Protein AF-A0A7S1XU78-F1 (afdb_monomer_lite)

Foldseek 3Di:
DDPPFDKDDWAFDADPDPPGTLGTDIDGPDDDPALVSLLCVLVVVLVVLLVQLVVLLVVQLVVCLVQLVDLVSQVQWDKDFQVVLVPDPLSVVSVPPPRNPPRQQDPPPSDPDPPVPSRTIGTTHPSNVSSSSSVVSSVVLCDCDVPRSVVSNVCSVVVVDD

InterPro domains:
  IPR044838 Probable metalloprotease EGY1-like [PTHR31412] (13-159)

Secondary structure (DSSP, 8-state):
------EEEEEEEEPSTT--EEEEEEEESS--SSHHHHHHHHHHHHHHHHHHHHHHHHHHHHHHHHHTT-TTGGGSSEEEEHHHHHHSHHHHHHHTSTTSTTTS---TTSS-S-TTTGGGEEEE-HHHHHHHHHHHHHHHHTS--TTSHHHHHHHHHHT---

Radius of gyration: 19.78 Å; chains: 1; bounding box: 44×31×54 Å

Structure (mmCIF, N/CA/C/O backbone):
data_AF-A0A7S1XU78-F1
#
_entry.id   AF-A0A7S1XU78-F1
#
loop_
_atom_site.group_PDB
_atom_site.id
_atom_site.type_symbol
_atom_site.label_atom_id
_atom_site.label_alt_id
_atom_site.label_comp_id
_atom_site.label_asym_id
_atom_site.label_entity_id
_atom_site.label_seq_id
_atom_site.pdbx_PDB_ins_code
_atom_site.Cartn_x
_atom_site.Cartn_y
_atom_site.Cartn_z
_atom_site.occupancy
_atom_site.B_iso_or_equiv
_atom_site.auth_seq_id
_atom_site.auth_comp_id
_atom_site.auth_asym_id
_atom_site.auth_atom_id
_atom_site.pdbx_PDB_model_num
ATOM 1 N N . PRO A 1 1 ? -20.002 -15.382 18.567 1.00 43.75 1 PRO A N 1
ATOM 2 C CA . PRO A 1 1 ? -19.824 -13.908 18.564 1.00 43.75 1 PRO A CA 1
ATOM 3 C C . PRO A 1 1 ? -20.239 -13.315 17.206 1.00 43.75 1 PRO A C 1
ATOM 5 O O . PRO A 1 1 ? -19.563 -13.531 16.205 1.00 43.75 1 PRO A O 1
ATOM 8 N N . LYS A 1 2 ? -21.411 -12.671 17.142 1.00 42.38 2 LYS A N 1
ATOM 9 C CA . LYS A 1 2 ? -21.972 -12.142 15.890 1.00 42.38 2 LYS A CA 1
ATOM 10 C C . LYS A 1 2 ? -21.121 -10.961 15.402 1.00 42.38 2 LYS A C 1
ATOM 12 O O . LYS A 1 2 ? -21.176 -9.886 15.989 1.00 42.38 2 LYS A O 1
ATOM 17 N N . ARG A 1 3 ? -20.340 -11.179 14.338 1.00 51.59 3 ARG A N 1
ATOM 18 C CA . ARG A 1 3 ? -19.690 -10.130 13.539 1.00 51.59 3 ARG A CA 1
ATOM 19 C C . ARG A 1 3 ? -20.790 -9.322 12.843 1.00 51.59 3 ARG A C 1
ATOM 21 O O . ARG A 1 3 ? -21.231 -9.709 11.772 1.00 51.59 3 ARG A O 1
ATOM 28 N N . ASN A 1 4 ? -21.288 -8.265 13.474 1.00 58.16 4 ASN A N 1
ATOM 29 C CA . ASN A 1 4 ? -22.286 -7.369 12.880 1.00 58.16 4 ASN A CA 1
ATOM 30 C C . ASN A 1 4 ? -21.705 -5.957 12.771 1.00 58.16 4 ASN A C 1
ATOM 32 O O . ASN A 1 4 ? -22.254 -5.012 13.323 1.00 58.16 4 ASN A O 1
ATOM 36 N N . ILE A 1 5 ? -20.571 -5.827 12.079 1.00 62.50 5 ILE A N 1
ATOM 37 C CA . ILE A 1 5 ? -20.132 -4.523 11.582 1.00 62.50 5 ILE A CA 1
ATOM 38 C C . ILE A 1 5 ? -20.893 -4.318 10.276 1.00 62.50 5 ILE A C 1
ATOM 40 O O . ILE A 1 5 ? -20.617 -4.985 9.281 1.00 62.50 5 ILE A O 1
ATOM 44 N N . LYS A 1 6 ? -21.916 -3.468 10.306 1.00 72.44 6 LYS A N 1
ATOM 45 C CA . LYS A 1 6 ? -22.594 -3.007 9.094 1.00 72.44 6 LYS A CA 1
ATOM 46 C C . LYS A 1 6 ? -21.817 -1.839 8.521 1.00 72.44 6 LYS A C 1
ATOM 48 O O . LYS A 1 6 ? -21.479 -0.898 9.239 1.00 72.44 6 LYS A O 1
ATOM 53 N N . THR A 1 7 ? -21.560 -1.924 7.232 1.00 69.81 7 THR A N 1
ATOM 54 C CA . THR A 1 7 ? -20.873 -0.903 6.459 1.00 69.81 7 THR A CA 1
ATOM 55 C C . THR A 1 7 ? -21.799 -0.409 5.362 1.00 69.81 7 THR A C 1
ATOM 57 O O . THR A 1 7 ? -22.451 -1.220 4.702 1.00 69.81 7 THR A O 1
ATOM 60 N N . SER A 1 8 ? -21.803 0.897 5.147 1.00 76.12 8 SER A N 1
ATOM 61 C CA . SER A 1 8 ? -22.505 1.530 4.03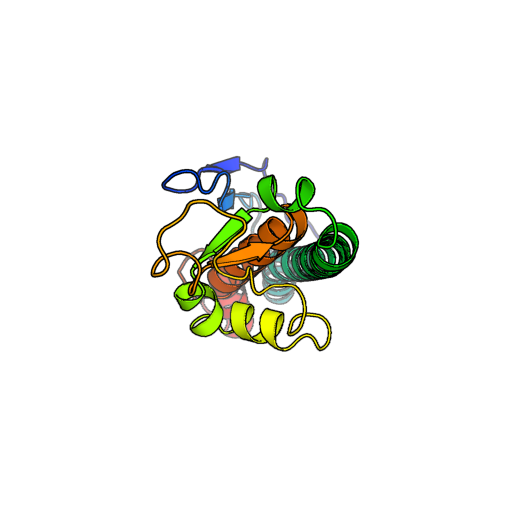2 1.00 76.12 8 SER A CA 1
ATOM 62 C C . SER A 1 8 ? -21.777 1.317 2.695 1.00 76.12 8 SER A C 1
ATOM 64 O O . SER A 1 8 ? -20.731 0.657 2.628 1.00 76.12 8 SER A O 1
ATOM 66 N N . GLU A 1 9 ? -22.345 1.878 1.627 1.00 75.50 9 GLU A N 1
ATOM 67 C CA . GLU A 1 9 ? -21.757 1.880 0.289 1.00 75.50 9 GLU A CA 1
ATOM 68 C C . GLU A 1 9 ? -20.392 2.587 0.249 1.00 75.50 9 GLU A C 1
ATOM 70 O O . GLU A 1 9 ? -20.112 3.524 1.002 1.00 75.50 9 GLU A O 1
ATOM 75 N N . LEU A 1 10 ? -19.533 2.112 -0.652 1.00 73.44 10 LEU A N 1
ATOM 76 C CA . LEU A 1 10 ? -18.211 2.678 -0.896 1.00 73.44 10 LEU A CA 1
ATOM 77 C C . LEU A 1 10 ? -18.347 4.004 -1.646 1.00 73.44 10 LEU A C 1
ATOM 79 O O . LEU A 1 10 ? -18.819 4.036 -2.781 1.00 73.44 10 LEU A O 1
ATOM 83 N N . ASN A 1 11 ? -17.874 5.086 -1.034 1.00 77.62 11 ASN A N 1
ATOM 84 C CA . ASN A 1 11 ? -17.788 6.392 -1.674 1.00 77.62 11 ASN A CA 1
ATOM 85 C C . ASN A 1 11 ? -16.357 6.664 -2.128 1.00 77.62 11 ASN A C 1
ATOM 87 O O . ASN A 1 11 ? -15.422 6.588 -1.335 1.00 77.62 11 ASN A O 1
ATOM 91 N N . TRP A 1 12 ? -16.174 7.008 -3.397 1.00 74.94 12 TRP A N 1
ATOM 92 C CA . TRP A 1 12 ? -14.858 7.295 -3.962 1.00 74.94 12 TRP A CA 1
ATOM 93 C C . TRP A 1 12 ? -14.325 8.644 -3.470 1.00 74.94 12 TRP A C 1
ATOM 95 O O . TRP A 1 12 ? -15.016 9.658 -3.548 1.00 74.94 12 TRP A O 1
ATOM 105 N N . LEU A 1 13 ? -13.080 8.660 -2.993 1.00 68.50 13 LEU A N 1
ATOM 106 C CA . LEU A 1 13 ? -12.340 9.879 -2.680 1.00 68.50 13 LEU A CA 1
ATOM 107 C C . LEU A 1 13 ? -11.563 10.321 -3.928 1.00 68.5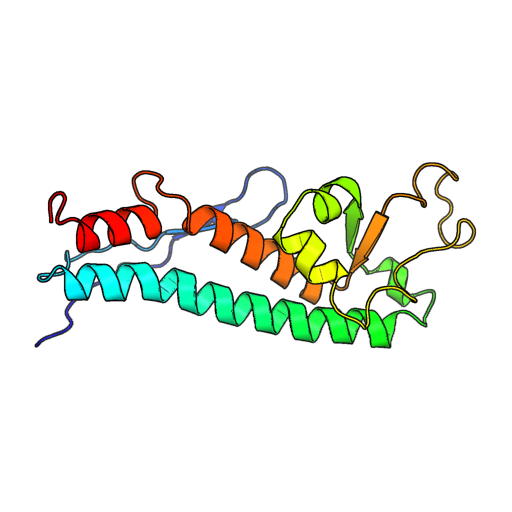0 13 LEU A C 1
ATOM 109 O O . LEU A 1 13 ? -10.585 9.657 -4.298 1.00 68.50 13 LEU A O 1
ATOM 113 N N . PRO A 1 14 ? -11.961 11.424 -4.587 1.00 65.69 14 PRO A N 1
ATOM 114 C CA . PRO A 1 14 ? -11.183 11.970 -5.686 1.00 65.69 14 PRO A CA 1
ATOM 115 C C . PRO A 1 14 ? -9.845 12.502 -5.158 1.00 65.69 14 PRO A C 1
ATOM 117 O O . PRO A 1 14 ? -9.789 13.200 -4.145 1.00 65.69 14 PRO A O 1
ATOM 120 N N . GLY A 1 15 ? -8.758 12.154 -5.840 1.00 60.12 15 GLY A N 1
ATOM 121 C CA . GLY A 1 15 ? -7.424 12.651 -5.544 1.00 60.12 15 GLY A CA 1
ATOM 122 C C . GLY A 1 15 ? -7.198 14.077 -6.053 1.00 60.12 15 GLY A C 1
ATOM 123 O O . GLY A 1 15 ? -7.780 14.467 -7.069 1.00 60.12 15 GLY A O 1
ATOM 124 N N . PRO A 1 16 ? -6.341 14.874 -5.390 1.00 55.62 16 PRO A N 1
ATOM 125 C CA . PRO A 1 16 ? -5.913 16.157 -5.925 1.00 55.62 16 PRO A CA 1
ATOM 126 C C . PRO A 1 16 ? -5.058 15.937 -7.187 1.00 55.62 16 PRO A C 1
ATOM 128 O O . PRO A 1 16 ? -4.214 15.048 -7.215 1.00 55.62 16 PRO A O 1
ATOM 131 N N . TYR A 1 17 ? -5.270 16.763 -8.219 1.00 49.59 17 TYR A N 1
ATOM 132 C CA . TYR A 1 17 ? -4.440 16.866 -9.434 1.00 49.59 17 TYR A CA 1
ATOM 133 C C . TYR A 1 17 ? -4.107 15.541 -10.157 1.00 49.59 17 TYR A C 1
ATOM 135 O O . TYR A 1 17 ? -3.017 15.002 -10.002 1.00 49.59 17 TYR A O 1
ATOM 143 N N . ASN A 1 18 ? -5.003 15.052 -11.027 1.00 50.12 18 ASN A N 1
ATOM 144 C CA . ASN A 1 18 ? -4.780 13.931 -11.970 1.00 50.12 18 ASN A CA 1
ATOM 145 C C . ASN A 1 18 ? -4.284 12.591 -11.375 1.00 50.12 18 ASN A C 1
ATOM 147 O O . ASN A 1 18 ? -4.087 11.640 -12.124 1.00 50.12 18 ASN A O 1
ATOM 151 N N . TRP A 1 19 ? -4.152 12.464 -10.051 1.00 48.44 19 TRP A N 1
ATOM 152 C CA . TRP A 1 19 ? -3.817 11.212 -9.357 1.00 48.44 19 TRP A CA 1
ATOM 153 C C . TRP A 1 19 ? -4.972 10.198 -9.316 1.00 48.44 19 TRP A C 1
ATOM 155 O O . TRP A 1 19 ? -4.821 9.105 -8.778 1.00 48.44 19 TRP A O 1
ATOM 165 N N . GLY A 1 20 ? -6.122 10.531 -9.911 1.00 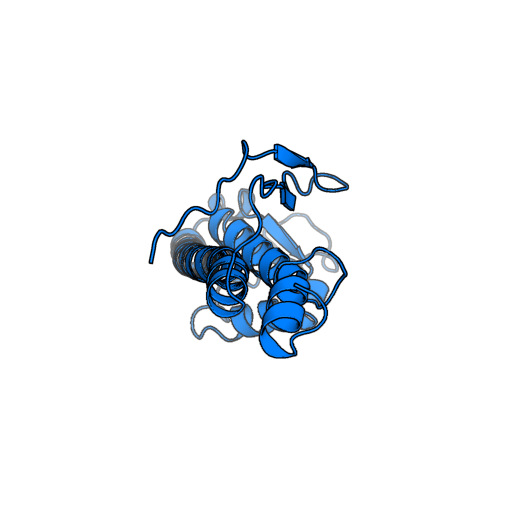62.78 20 GLY A N 1
ATOM 166 C CA . GLY A 1 20 ? -7.273 9.639 -10.004 1.00 62.78 20 GLY A CA 1
ATOM 167 C C . GLY A 1 20 ? -8.006 9.506 -8.673 1.00 62.78 20 GLY A C 1
ATOM 168 O O . GLY A 1 20 ? -8.373 10.503 -8.056 1.00 62.78 20 GLY A O 1
ATOM 169 N N . ILE A 1 21 ? -8.266 8.272 -8.255 1.00 64.00 21 ILE A N 1
ATOM 170 C CA . ILE A 1 21 ? -8.981 7.941 -7.020 1.00 64.00 21 ILE A CA 1
ATOM 171 C C . ILE A 1 21 ? -7.933 7.652 -5.940 1.00 64.00 21 ILE A C 1
ATOM 173 O O . ILE A 1 21 ? -7.198 6.674 -6.050 1.00 64.00 21 ILE A O 1
ATOM 177 N N . LEU A 1 22 ? -7.866 8.487 -4.897 1.00 63.25 22 LEU A N 1
ATOM 178 C CA . LEU A 1 22 ? -6.940 8.283 -3.770 1.00 63.25 22 LEU A CA 1
ATOM 179 C C . LEU A 1 22 ? -7.372 7.128 -2.859 1.00 63.25 22 LEU A C 1
ATOM 181 O O . LEU A 1 22 ? -6.555 6.570 -2.130 1.00 63.25 22 LEU A O 1
ATOM 185 N N . GLY A 1 23 ? -8.659 6.789 -2.877 1.00 66.06 23 GLY A N 1
ATOM 186 C CA . GLY A 1 23 ? -9.202 5.691 -2.097 1.00 66.06 23 GLY A CA 1
ATOM 187 C C . GLY A 1 23 ? -10.720 5.712 -2.047 1.00 66.06 23 GLY A C 1
ATOM 188 O O . GLY A 1 23 ? -11.388 6.381 -2.837 1.00 66.06 23 GLY A O 1
ATOM 189 N N . THR A 1 24 ? -11.267 4.980 -1.086 1.00 70.38 24 THR A N 1
ATOM 190 C CA . THR A 1 24 ? -12.703 4.902 -0.825 1.00 70.38 24 THR A CA 1
ATOM 191 C C . THR A 1 24 ? -12.981 5.136 0.648 1.00 70.38 24 THR A C 1
ATOM 193 O O . THR A 1 24 ? -12.292 4.585 1.501 1.00 70.38 24 THR A O 1
ATOM 196 N N . LEU A 1 25 ? -14.019 5.908 0.948 1.00 69.56 25 LEU A N 1
ATOM 197 C CA . LEU A 1 25 ? -14.597 6.001 2.279 1.00 69.56 25 LEU A CA 1
ATOM 198 C C . LEU A 1 25 ? -15.703 4.970 2.404 1.00 69.56 25 LEU A C 1
ATOM 200 O O . LEU A 1 25 ? -16.645 4.956 1.611 1.00 69.56 25 LEU A O 1
ATOM 204 N N . GLN A 1 26 ? -15.610 4.150 3.441 1.00 73.31 26 GLN A N 1
ATOM 205 C CA . GLN A 1 26 ? -16.679 3.253 3.830 1.00 73.31 26 GLN A CA 1
ATOM 206 C C . GLN A 1 26 ? -17.155 3.649 5.224 1.00 73.31 26 GLN A C 1
ATOM 208 O O . GLN A 1 26 ? -16.417 3.540 6.202 1.00 73.31 26 GLN A O 1
ATOM 213 N N . ARG A 1 27 ? -18.389 4.154 5.329 1.00 68.00 27 ARG A N 1
ATOM 214 C CA . ARG A 1 27 ? -18.941 4.537 6.633 1.00 68.00 27 ARG A CA 1
ATOM 215 C C . ARG A 1 27 ? -19.320 3.280 7.408 1.00 68.00 27 ARG A C 1
ATOM 217 O O . ARG A 1 27 ? -19.987 2.397 6.864 1.00 68.00 27 ARG A O 1
ATOM 224 N N . ILE A 1 28 ? -18.924 3.233 8.675 1.00 69.69 28 ILE A N 1
ATOM 225 C CA . ILE A 1 28 ? -19.360 2.216 9.629 1.00 69.69 28 ILE A CA 1
ATOM 226 C C . ILE A 1 28 ? -20.730 2.635 10.173 1.00 69.69 28 ILE A C 1
ATOM 228 O O . ILE A 1 28 ? -20.843 3.668 10.832 1.00 69.69 28 ILE A O 1
ATOM 232 N N . ASP A 1 29 ? -21.763 1.835 9.918 1.00 69.62 29 ASP A N 1
ATOM 233 C CA . ASP A 1 29 ? -23.127 2.094 10.402 1.00 69.62 29 ASP A CA 1
ATOM 234 C C . ASP A 1 29 ? -23.357 1.531 11.812 1.00 69.62 29 ASP A C 1
ATOM 236 O O . ASP A 1 29 ? -24.253 1.963 12.531 1.00 69.62 29 ASP A O 1
ATOM 240 N N . THR A 1 30 ? -22.556 0.543 12.221 1.00 73.44 30 THR A N 1
ATOM 241 C CA . THR A 1 30 ? -22.598 -0.044 13.572 1.00 73.44 30 THR A CA 1
ATOM 242 C C . THR A 1 30 ? -21.190 -0.228 14.101 1.00 73.44 30 THR A C 1
ATOM 244 O O . THR A 1 30 ? -20.401 -0.986 13.538 1.00 73.44 30 THR A O 1
ATOM 247 N N . PHE A 1 31 ? -20.882 0.485 15.183 1.00 71.12 31 PHE A N 1
ATOM 248 C CA . PHE A 1 31 ? -19.562 0.458 15.793 1.00 71.12 31 PHE A CA 1
ATOM 249 C C . PHE A 1 31 ? -19.268 -0.930 16.400 1.00 71.12 31 PHE A C 1
ATOM 251 O O . PHE A 1 31 ? -20.175 -1.559 16.959 1.00 71.12 31 PHE A O 1
ATOM 258 N N . PRO A 1 32 ? -18.037 -1.453 16.269 1.00 74.56 32 PRO A N 1
ATOM 259 C CA . PRO A 1 32 ? -17.677 -2.767 16.791 1.00 74.56 32 PRO A CA 1
ATOM 260 C C . PRO A 1 32 ? -17.813 -2.837 18.317 1.00 74.56 32 PRO A C 1
ATOM 262 O O . PRO A 1 32 ? -17.306 -1.999 19.051 1.00 74.56 32 PRO A O 1
ATOM 265 N N . ALA A 1 33 ? -18.459 -3.901 18.802 1.00 73.62 33 ALA A N 1
ATOM 266 C CA . ALA A 1 33 ? -18.736 -4.097 20.228 1.00 73.62 33 ALA A CA 1
ATOM 267 C C . ALA A 1 33 ? -17.504 -4.498 21.065 1.00 73.62 33 ALA A C 1
ATOM 269 O O . ALA A 1 33 ? -17.578 -4.535 22.291 1.00 73.62 33 ALA A O 1
ATOM 270 N N . THR A 1 34 ? -16.386 -4.858 20.426 1.00 82.19 34 THR A N 1
ATOM 271 C CA . THR A 1 34 ? -15.151 -5.258 21.112 1.00 82.19 34 THR A CA 1
ATOM 272 C C . THR A 1 34 ? -13.939 -4.576 20.493 1.00 82.19 34 THR A C 1
ATOM 274 O O . THR A 1 34 ? -13.866 -4.399 19.277 1.00 82.19 34 THR A O 1
ATOM 277 N N . ARG A 1 35 ? -12.934 -4.275 21.327 1.00 80.75 35 ARG A N 1
ATOM 278 C CA . ARG A 1 35 ? -11.630 -3.743 20.884 1.00 80.75 35 ARG A CA 1
ATOM 279 C C . ARG A 1 35 ? -10.967 -4.639 19.840 1.00 80.75 35 ARG A C 1
ATOM 281 O O . ARG A 1 35 ? -10.416 -4.148 18.868 1.00 80.75 35 ARG A O 1
ATOM 288 N N . THR A 1 36 ? -11.085 -5.955 20.002 1.00 83.19 36 THR A N 1
ATOM 289 C CA . THR A 1 36 ? -10.572 -6.929 19.030 1.00 83.19 36 THR A CA 1
ATOM 290 C C . THR A 1 36 ? -11.268 -6.824 17.677 1.00 83.19 36 THR A C 1
ATOM 292 O O . THR A 1 36 ? -10.602 -6.887 16.657 1.00 83.19 36 THR A O 1
ATOM 295 N N . ALA A 1 37 ? -12.583 -6.591 17.648 1.00 81.06 37 ALA A N 1
ATOM 296 C CA . ALA A 1 37 ? -13.313 -6.417 16.397 1.00 81.06 37 ALA A CA 1
ATOM 297 C C . ALA A 1 37 ? -12.975 -5.083 15.713 1.00 81.06 37 ALA A C 1
ATOM 299 O O . ALA A 1 37 ? -12.940 -5.033 14.487 1.00 81.06 37 ALA A O 1
ATOM 300 N N . LEU A 1 38 ? -12.699 -4.025 16.486 1.00 82.44 38 LEU A N 1
ATOM 301 C CA . LEU A 1 38 ? -12.204 -2.751 15.955 1.00 82.44 38 LEU A CA 1
ATOM 302 C C . LEU A 1 38 ? -10.791 -2.896 15.370 1.00 82.44 38 LEU A C 1
ATOM 304 O O . LEU A 1 38 ? -10.517 -2.381 14.288 1.00 82.44 38 LEU A O 1
ATOM 308 N N . LEU A 1 39 ? -9.915 -3.639 16.050 1.00 85.06 39 LEU A N 1
ATOM 309 C CA . LEU A 1 39 ? -8.560 -3.923 15.581 1.00 85.06 39 LEU A CA 1
ATOM 310 C C . LEU A 1 39 ? -8.566 -4.775 14.302 1.00 85.06 39 LEU A C 1
ATOM 312 O O . LEU A 1 39 ? -7.920 -4.420 13.322 1.00 85.06 39 LEU A O 1
ATOM 316 N N . ASP A 1 40 ? -9.342 -5.861 14.282 1.00 84.75 40 ASP A N 1
ATOM 317 C CA . ASP A 1 40 ? -9.463 -6.734 13.110 1.00 84.75 40 ASP A CA 1
ATOM 318 C C . ASP A 1 40 ? -9.998 -5.961 11.897 1.00 84.75 40 ASP A C 1
ATOM 320 O O . ASP A 1 40 ? -9.507 -6.129 10.783 1.00 84.75 40 ASP A O 1
ATOM 324 N N . TRP A 1 41 ? -10.994 -5.094 12.110 1.00 84.31 41 TRP A N 1
ATOM 325 C CA . TRP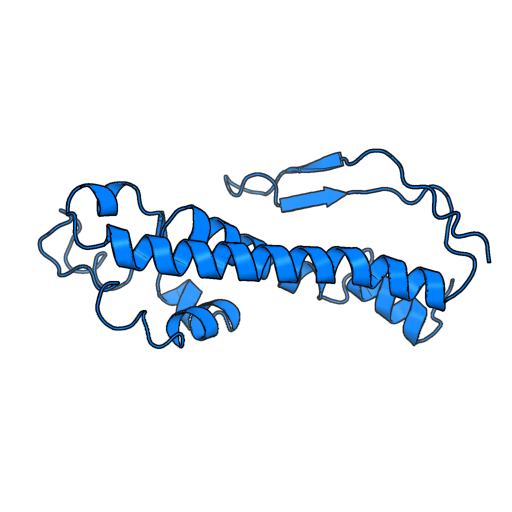 A 1 41 ? -11.589 -4.288 11.046 1.00 84.31 41 TRP A CA 1
ATOM 326 C C . TRP A 1 41 ? -10.621 -3.226 10.512 1.00 84.31 41 TRP A C 1
ATOM 328 O O . TRP A 1 41 ? -10.445 -3.122 9.300 1.00 84.31 41 TRP A O 1
ATOM 338 N N . SER A 1 42 ? -9.951 -2.495 11.407 1.00 83.31 42 SER A N 1
ATOM 339 C CA . SER A 1 42 ? -8.998 -1.439 11.034 1.00 83.31 42 SER A CA 1
ATOM 340 C C . SER A 1 42 ? -7.740 -1.971 10.349 1.00 83.31 42 SER A C 1
ATOM 342 O O . SER A 1 42 ? -7.173 -1.286 9.511 1.00 83.31 42 SER A O 1
ATOM 344 N N . ILE A 1 43 ? -7.301 -3.198 10.636 1.00 85.56 43 ILE A N 1
ATOM 345 C CA . ILE A 1 43 ? -6.129 -3.787 9.968 1.00 85.56 43 ILE A CA 1
ATOM 346 C C . ILE A 1 43 ? -6.510 -4.472 8.647 1.00 85.56 43 ILE A C 1
ATOM 348 O O . ILE A 1 43 ? -5.697 -4.502 7.722 1.00 85.56 43 ILE A O 1
ATOM 352 N N . ALA A 1 44 ? -7.730 -5.007 8.522 1.00 85.50 44 ALA A N 1
ATOM 353 C CA . ALA A 1 44 ? -8.135 -5.799 7.358 1.00 85.50 44 ALA A CA 1
ATOM 354 C C . ALA A 1 44 ? -8.038 -5.033 6.028 1.00 85.50 44 ALA A C 1
ATOM 356 O O . ALA A 1 44 ? -7.522 -5.583 5.054 1.00 85.50 44 ALA A O 1
ATOM 357 N N . GLY A 1 45 ? -8.500 -3.778 5.987 1.00 82.62 45 GLY A N 1
ATOM 358 C CA . GLY A 1 45 ? -8.429 -2.930 4.791 1.00 82.62 45 GLY A CA 1
ATOM 359 C C . GLY A 1 45 ? -6.982 -2.657 4.361 1.00 82.62 45 GLY A C 1
ATOM 360 O O . GLY A 1 45 ? -6.585 -3.073 3.266 1.00 82.62 45 GLY A O 1
ATOM 361 N N . PRO A 1 46 ? -6.157 -2.053 5.239 1.00 84.81 46 PRO A N 1
ATOM 362 C CA . PRO A 1 46 ? -4.755 -1.785 4.964 1.00 84.81 46 PRO A CA 1
ATOM 363 C C . PRO A 1 46 ? -3.944 -3.024 4.576 1.00 84.81 46 PRO A C 1
ATOM 365 O O . PRO A 1 46 ? -3.147 -2.967 3.636 1.00 84.81 46 PRO A O 1
ATOM 368 N N . ALA A 1 47 ? -4.165 -4.153 5.257 1.00 86.12 47 ALA A N 1
ATOM 369 C CA . ALA A 1 47 ? -3.465 -5.405 4.984 1.00 86.12 47 ALA A CA 1
ATOM 370 C C . ALA A 1 47 ? -3.837 -5.989 3.614 1.00 86.12 47 ALA A C 1
ATOM 372 O O . ALA A 1 47 ? -2.949 -6.374 2.852 1.00 86.12 47 ALA A O 1
ATOM 373 N N . ALA A 1 48 ? -5.128 -6.020 3.267 1.00 87.06 48 ALA A N 1
ATOM 374 C CA . ALA A 1 48 ? -5.576 -6.485 1.956 1.00 87.06 48 ALA A CA 1
ATOM 375 C C . ALA A 1 48 ? -5.038 -5.592 0.827 1.00 87.06 48 ALA A C 1
ATOM 377 O O . ALA A 1 48 ? -4.532 -6.103 -0.176 1.00 87.06 48 ALA A O 1
ATOM 378 N N . GLY A 1 49 ? -5.080 -4.268 1.014 1.00 85.38 49 GLY A N 1
ATOM 379 C CA . GLY A 1 49 ? -4.530 -3.307 0.059 1.00 85.38 49 GLY A CA 1
ATOM 380 C C . GLY A 1 49 ? -3.017 -3.450 -0.119 1.00 85.38 49 GLY A C 1
ATOM 381 O O . GLY A 1 49 ? -2.529 -3.394 -1.244 1.00 85.38 49 GLY A O 1
ATOM 382 N N . LEU A 1 50 ? -2.274 -3.724 0.958 1.00 86.44 50 LEU A N 1
ATOM 383 C CA . LEU A 1 50 ? -0.825 -3.939 0.901 1.00 86.44 50 LEU A CA 1
ATOM 384 C C . LEU A 1 50 ? -0.474 -5.202 0.107 1.00 86.44 50 LEU A C 1
ATOM 386 O O . LEU A 1 50 ? 0.403 -5.157 -0.754 1.00 86.44 50 LEU A O 1
ATOM 390 N N . VAL A 1 51 ? -1.183 -6.310 0.340 1.00 88.88 51 VAL A N 1
ATOM 391 C CA . VAL A 1 51 ? -0.982 -7.557 -0.418 1.00 88.88 51 VAL A CA 1
ATOM 392 C C . VAL A 1 51 ? -1.288 -7.348 -1.901 1.00 88.88 51 VAL A C 1
ATOM 394 O O . VAL A 1 51 ? -0.478 -7.720 -2.750 1.00 88.88 51 VAL A O 1
ATOM 397 N N . ALA A 1 52 ? -2.415 -6.710 -2.227 1.00 87.12 52 ALA A N 1
ATOM 398 C CA . ALA A 1 52 ? -2.778 -6.415 -3.612 1.00 87.12 52 ALA A CA 1
ATOM 399 C C . ALA A 1 52 ? -1.741 -5.509 -4.297 1.00 87.12 52 ALA A C 1
ATOM 401 O O . ALA A 1 52 ? -1.332 -5.783 -5.425 1.00 87.12 52 ALA A O 1
ATOM 402 N N . ALA A 1 53 ? -1.267 -4.473 -3.602 1.00 86.69 53 ALA A N 1
ATOM 403 C CA . ALA A 1 53 ? -0.267 -3.546 -4.117 1.00 86.69 53 ALA A CA 1
ATOM 404 C C . ALA A 1 53 ? 1.085 -4.228 -4.383 1.00 86.69 53 ALA A C 1
ATOM 406 O O . ALA A 1 53 ? 1.694 -3.985 -5.424 1.00 86.69 53 ALA A O 1
ATOM 407 N N . LEU A 1 54 ? 1.527 -5.131 -3.498 1.00 85.31 54 LEU A N 1
ATOM 408 C CA . LEU A 1 54 ? 2.740 -5.930 -3.704 1.00 85.31 54 LEU A CA 1
ATOM 409 C C . LEU A 1 54 ? 2.619 -6.873 -4.905 1.00 85.31 54 LEU A C 1
ATOM 411 O O . LEU A 1 54 ? 3.563 -6.988 -5.684 1.00 85.31 54 LEU A O 1
ATOM 415 N N . VAL A 1 55 ? 1.467 -7.527 -5.080 1.00 86.25 55 VAL A N 1
ATOM 416 C CA . VAL A 1 55 ? 1.220 -8.408 -6.233 1.00 86.25 55 VAL A CA 1
ATOM 417 C C . VAL A 1 55 ? 1.228 -7.605 -7.534 1.00 86.25 55 VAL A C 1
ATOM 419 O O . VAL A 1 55 ? 1.910 -7.990 -8.481 1.00 86.25 55 VAL A O 1
ATOM 422 N N . LEU A 1 56 ? 0.527 -6.468 -7.573 1.00 85.94 56 LEU A N 1
ATOM 423 C CA . LEU A 1 56 ? 0.492 -5.578 -8.738 1.00 85.94 56 LEU A CA 1
ATOM 424 C C . LEU A 1 56 ? 1.883 -5.049 -9.088 1.00 85.94 56 LEU A C 1
ATOM 426 O O . LEU A 1 56 ? 2.283 -5.097 -10.249 1.00 85.94 56 LEU A O 1
ATOM 430 N N . LEU A 1 57 ? 2.642 -4.604 -8.086 1.00 83.00 57 LEU A N 1
ATOM 431 C CA . LEU A 1 57 ? 4.015 -4.152 -8.274 1.00 83.00 57 LEU A CA 1
ATOM 432 C C . LEU A 1 57 ? 4.912 -5.290 -8.781 1.00 83.00 57 LEU A C 1
ATOM 434 O O . LEU A 1 57 ? 5.698 -5.073 -9.695 1.00 83.00 57 LEU A O 1
ATOM 438 N N . GLY A 1 58 ? 4.786 -6.498 -8.226 1.00 80.38 58 GLY A N 1
ATOM 439 C CA . GLY A 1 58 ? 5.577 -7.660 -8.632 1.00 80.38 58 GLY A CA 1
ATOM 440 C C . GLY A 1 58 ? 5.313 -8.078 -10.080 1.00 80.38 58 GLY A C 1
ATOM 441 O O . GLY A 1 58 ? 6.254 -8.233 -10.857 1.00 80.38 58 GLY A O 1
ATOM 442 N N . ILE A 1 59 ? 4.039 -8.197 -10.467 1.00 82.94 59 ILE A N 1
ATOM 443 C CA . ILE A 1 59 ? 3.649 -8.515 -11.850 1.00 82.94 59 ILE A CA 1
ATOM 444 C C . ILE A 1 59 ? 4.059 -7.372 -12.785 1.00 82.94 59 ILE A C 1
ATOM 446 O O . ILE A 1 59 ? 4.623 -7.613 -13.848 1.00 82.94 59 ILE A O 1
ATOM 450 N N . GLY A 1 60 ? 3.838 -6.121 -12.383 1.00 78.44 60 GLY A N 1
ATOM 451 C CA . GLY A 1 60 ? 4.201 -4.956 -13.181 1.00 78.44 60 GLY A CA 1
ATOM 452 C C . GLY A 1 60 ? 5.707 -4.806 -13.384 1.00 78.44 60 GLY A C 1
ATOM 453 O O . GLY A 1 60 ? 6.141 -4.406 -14.464 1.00 78.44 60 GLY A O 1
ATOM 454 N N . ALA A 1 61 ? 6.517 -5.142 -12.379 1.00 74.69 61 ALA A N 1
ATOM 455 C CA . ALA A 1 61 ? 7.972 -5.139 -12.486 1.00 74.69 61 ALA A CA 1
ATOM 456 C C . ALA A 1 61 ? 8.461 -6.212 -13.469 1.00 74.69 61 ALA A C 1
ATOM 458 O O . ALA A 1 61 ? 9.350 -5.937 -14.274 1.00 74.69 61 ALA A O 1
ATOM 459 N N . GLN A 1 62 ? 7.847 -7.401 -13.453 1.00 75.75 62 GLN A N 1
ATOM 460 C CA . GLN A 1 62 ? 8.111 -8.438 -14.453 1.00 75.75 62 GLN A CA 1
ATOM 461 C C . GLN A 1 62 ? 7.724 -7.961 -15.854 1.00 75.75 62 GLN A C 1
ATOM 463 O O . GLN A 1 62 ? 8.531 -8.059 -16.773 1.00 75.75 62 GLN A O 1
ATOM 468 N N . ASP A 1 63 ? 6.532 -7.385 -16.010 1.00 74.31 63 ASP A N 1
ATOM 469 C CA . ASP A 1 63 ? 6.061 -6.848 -17.288 1.00 74.31 63 ASP A CA 1
ATOM 470 C C . ASP A 1 63 ? 7.015 -5.778 -17.832 1.00 74.31 63 ASP A C 1
ATOM 472 O O . ASP A 1 63 ? 7.457 -5.875 -18.974 1.00 74.31 63 ASP A O 1
ATOM 476 N N . THR A 1 64 ? 7.444 -4.842 -16.976 1.00 72.25 64 THR A N 1
ATOM 477 C CA . THR A 1 64 ? 8.436 -3.806 -17.317 1.00 72.25 64 THR A CA 1
ATOM 478 C C . THR A 1 64 ? 9.727 -4.432 -17.850 1.00 72.25 64 THR A C 1
ATOM 480 O O . THR A 1 64 ? 10.278 -3.954 -18.834 1.00 72.25 64 THR A O 1
ATOM 483 N N . PHE A 1 65 ? 10.199 -5.525 -17.244 1.00 66.88 65 PHE A N 1
ATOM 484 C CA . PHE A 1 65 ? 11.409 -6.226 -17.678 1.00 66.88 65 PHE A CA 1
ATOM 485 C C . PHE A 1 65 ? 11.235 -6.936 -19.030 1.00 66.88 65 PHE A C 1
ATOM 487 O O . PHE A 1 65 ? 12.099 -6.832 -19.898 1.00 66.88 65 PHE A O 1
ATOM 494 N N . TYR A 1 66 ? 10.121 -7.642 -19.235 1.00 67.31 66 TYR A N 1
ATOM 495 C CA . TYR A 1 66 ? 9.895 -8.416 -20.460 1.00 67.31 66 TYR A CA 1
ATOM 496 C C . TYR A 1 66 ? 9.561 -7.550 -21.679 1.00 67.31 66 TYR A C 1
ATOM 498 O O . TYR A 1 66 ? 9.840 -7.953 -22.808 1.00 67.31 66 TYR A O 1
ATOM 506 N N . THR A 1 67 ? 8.990 -6.363 -21.468 1.00 64.88 67 THR A N 1
ATOM 507 C CA . THR A 1 67 ? 8.583 -5.439 -22.540 1.00 64.88 67 THR A CA 1
ATOM 508 C C . THR A 1 67 ? 9.600 -4.319 -22.803 1.00 64.88 67 THR A C 1
ATOM 510 O O . THR A 1 67 ? 9.559 -3.701 -23.867 1.00 64.88 67 THR A O 1
ATOM 513 N N . ALA A 1 68 ? 10.582 -4.115 -21.913 1.00 57.50 68 ALA A N 1
ATOM 514 C CA . ALA A 1 68 ? 11.694 -3.173 -22.093 1.00 57.50 68 ALA A CA 1
ATOM 515 C C . ALA A 1 68 ? 12.534 -3.322 -23.387 1.00 57.50 68 ALA A C 1
ATOM 517 O O . ALA A 1 68 ? 13.055 -2.295 -23.829 1.00 57.50 68 ALA A O 1
A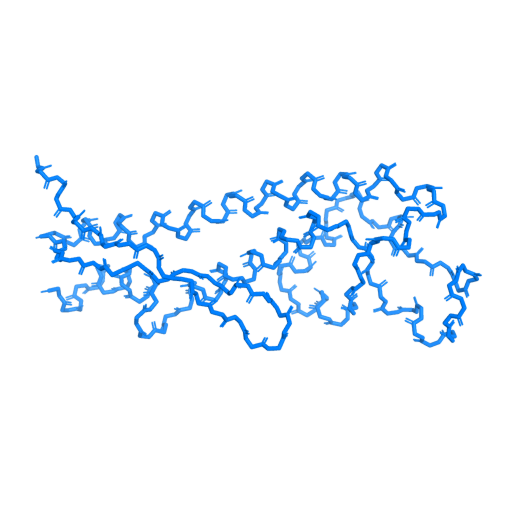TOM 518 N N . PRO A 1 69 ? 12.692 -4.503 -24.029 1.00 55.34 69 PRO A N 1
ATOM 519 C CA . PRO A 1 69 ? 13.522 -4.627 -25.234 1.00 55.34 69 PRO A CA 1
ATOM 520 C C . PRO A 1 69 ? 12.958 -3.956 -26.500 1.00 55.34 69 PRO A C 1
ATOM 522 O O . PRO A 1 69 ? 13.689 -3.818 -27.479 1.00 55.34 69 PRO A O 1
ATOM 525 N N . GLY A 1 70 ? 11.678 -3.564 -26.525 1.00 56.84 70 GLY A N 1
ATOM 526 C CA . GLY A 1 70 ? 11.052 -2.923 -27.686 1.00 56.84 70 GLY A CA 1
ATOM 527 C C . GLY A 1 70 ? 11.028 -1.399 -27.559 1.00 56.84 70 GLY A C 1
ATOM 528 O O . GLY A 1 70 ? 10.367 -0.873 -26.666 1.00 56.84 70 GLY A O 1
ATOM 529 N N . ALA A 1 71 ? 11.688 -0.682 -28.477 1.00 56.34 71 ALA A N 1
ATOM 530 C CA . ALA A 1 71 ? 11.716 0.788 -28.506 1.00 56.34 71 ALA A CA 1
ATOM 531 C C . ALA A 1 71 ? 10.309 1.431 -28.526 1.00 56.34 71 ALA A C 1
ATOM 533 O O . ALA A 1 71 ? 10.121 2.521 -27.989 1.00 56.34 71 ALA A O 1
ATOM 534 N N . ASP A 1 72 ? 9.306 0.731 -29.066 1.00 56.97 72 ASP A N 1
ATOM 535 C CA . ASP A 1 72 ? 7.922 1.213 -29.139 1.00 56.97 72 ASP A CA 1
ATOM 536 C C . ASP A 1 72 ? 7.144 1.041 -27.823 1.00 56.97 72 ASP A C 1
ATOM 538 O O . ASP A 1 72 ? 6.297 1.870 -27.491 1.00 56.97 72 ASP A O 1
ATOM 542 N N . ALA A 1 73 ? 7.446 0.002 -27.034 1.00 58.00 73 ALA A N 1
ATOM 543 C CA . ALA A 1 73 ? 6.757 -0.277 -25.770 1.00 58.00 73 ALA A CA 1
ATOM 544 C C . ALA A 1 73 ? 7.144 0.726 -24.671 1.00 58.00 73 ALA A C 1
ATOM 546 O O . ALA A 1 73 ? 6.305 1.122 -23.859 1.00 58.00 73 ALA A O 1
ATOM 547 N N . GLN A 1 74 ? 8.387 1.221 -24.698 1.00 60.22 74 GLN A N 1
ATOM 548 C CA . GLN A 1 74 ? 8.884 2.205 -23.733 1.00 60.22 74 GLN A CA 1
ATOM 549 C C . GLN A 1 74 ? 8.183 3.570 -23.814 1.00 60.22 74 GLN A C 1
ATOM 551 O O . GLN A 1 74 ? 8.281 4.351 -22.865 1.00 60.22 74 GLN A O 1
ATOM 556 N N . ASN A 1 75 ? 7.484 3.869 -24.914 1.00 64.56 75 ASN A N 1
ATOM 557 C CA . ASN A 1 75 ? 6.701 5.099 -25.073 1.00 64.56 75 ASN A CA 1
ATOM 558 C C . ASN A 1 75 ? 5.368 5.062 -24.309 1.00 64.56 75 ASN A C 1
ATOM 560 O O . ASN A 1 75 ? 4.801 6.114 -24.027 1.00 64.56 75 ASN A O 1
ATOM 564 N N . TYR A 1 76 ? 4.886 3.870 -23.946 1.00 67.31 76 TYR A N 1
ATOM 565 C CA . TYR A 1 76 ? 3.654 3.679 -23.172 1.00 67.31 76 TYR A CA 1
ATOM 566 C C . TYR A 1 76 ? 3.909 3.505 -21.669 1.00 67.31 76 TYR A C 1
ATOM 568 O O . TYR A 1 76 ? 2.965 3.374 -20.887 1.00 67.31 76 TYR A O 1
ATOM 576 N N . PHE A 1 77 ? 5.176 3.496 -21.249 1.00 74.12 77 PHE A N 1
ATOM 577 C CA . PHE A 1 77 ? 5.542 3.427 -19.840 1.00 74.12 77 PHE A CA 1
ATOM 578 C C . PHE A 1 77 ? 5.407 4.780 -19.162 1.00 74.12 77 PHE A C 1
ATOM 580 O O . PHE A 1 77 ? 5.713 5.828 -19.729 1.00 74.12 77 PHE A O 1
ATOM 587 N N . MET A 1 78 ? 4.982 4.737 -17.904 1.00 73.38 78 MET A N 1
ATOM 588 C CA . MET A 1 78 ? 4.886 5.925 -17.073 1.00 73.38 78 MET A CA 1
ATOM 589 C C . MET A 1 78 ? 6.274 6.259 -16.533 1.00 73.38 78 MET A C 1
ATOM 591 O O . MET A 1 78 ? 6.980 5.389 -16.017 1.00 73.38 78 MET A O 1
ATOM 595 N N . SER A 1 79 ? 6.670 7.522 -16.670 1.00 73.94 79 SER A N 1
ATOM 596 C CA . SER A 1 79 ? 7.936 8.036 -16.159 1.00 73.94 79 SER A CA 1
ATOM 597 C C . SER A 1 79 ? 7.743 8.701 -14.801 1.00 73.94 79 SER A C 1
ATOM 599 O O . SER A 1 79 ? 6.918 9.605 -14.660 1.00 73.94 79 SER A O 1
ATOM 601 N N . LEU A 1 80 ? 8.542 8.297 -13.820 1.00 70.56 80 LEU A N 1
ATOM 602 C CA . LEU A 1 80 ? 8.640 8.928 -12.508 1.00 70.56 80 LEU A CA 1
ATOM 603 C C . LEU A 1 80 ? 10.042 9.514 -12.317 1.00 70.56 80 LEU A C 1
ATOM 605 O O . LEU A 1 80 ? 11.019 8.864 -12.685 1.00 70.56 80 LEU A O 1
ATOM 609 N N . PRO A 1 81 ? 10.180 10.710 -11.726 1.00 75.31 81 PRO A N 1
ATOM 610 C CA . PRO A 1 81 ? 11.493 11.270 -11.446 1.00 75.31 81 PRO A CA 1
ATOM 611 C C . PRO A 1 81 ? 12.228 10.413 -10.405 1.00 75.31 81 PRO A C 1
ATOM 613 O O . PRO A 1 81 ? 11.663 10.036 -9.373 1.00 75.31 81 PRO A O 1
ATOM 616 N N . MET A 1 82 ? 13.505 10.124 -10.654 1.00 71.06 82 MET A N 1
ATOM 617 C CA . MET A 1 82 ? 14.351 9.305 -9.785 1.00 71.06 82 MET A CA 1
ATOM 618 C C . MET A 1 82 ? 14.506 9.902 -8.390 1.00 71.06 82 MET A C 1
ATOM 620 O O . MET A 1 82 ? 14.637 9.167 -7.410 1.00 71.06 82 MET A O 1
ATOM 624 N N . ASP A 1 83 ? 14.418 11.219 -8.270 1.00 72.62 83 ASP A N 1
ATOM 625 C CA . ASP A 1 83 ? 14.424 11.909 -6.985 1.00 72.62 83 ASP A CA 1
ATOM 626 C C . ASP A 1 83 ? 13.262 11.486 -6.074 1.00 72.62 83 ASP A C 1
ATOM 628 O O . ASP A 1 83 ? 13.438 11.380 -4.860 1.00 72.62 83 ASP A O 1
ATOM 632 N N . LEU A 1 84 ? 12.085 11.175 -6.631 1.00 72.56 84 LEU A N 1
ATOM 633 C CA . LEU A 1 84 ? 10.958 10.680 -5.833 1.00 72.56 84 LEU A CA 1
ATOM 634 C C . LEU A 1 84 ? 11.160 9.227 -5.398 1.00 72.56 84 LEU A C 1
ATOM 636 O O . LEU A 1 84 ? 10.829 8.868 -4.269 1.00 72.56 84 LEU A O 1
ATOM 640 N N . ILE A 1 85 ? 11.718 8.392 -6.273 1.00 74.25 85 ILE A N 1
ATOM 641 C CA . ILE A 1 85 ? 11.911 6.964 -5.994 1.00 74.25 85 ILE A CA 1
ATOM 642 C C . ILE A 1 85 ? 13.061 6.753 -5.004 1.00 74.25 85 ILE A C 1
ATOM 644 O O . ILE A 1 85 ? 12.929 5.977 -4.064 1.00 74.25 85 ILE A O 1
ATOM 648 N N . SER A 1 86 ? 14.170 7.473 -5.163 1.00 72.31 86 SER A N 1
ATOM 649 C CA . SER A 1 86 ? 15.351 7.358 -4.295 1.00 72.31 86 SER A CA 1
ATOM 650 C C . SER A 1 86 ? 15.124 7.878 -2.873 1.00 72.31 86 SER A C 1
ATOM 652 O O . SER A 1 86 ? 15.737 7.379 -1.932 1.00 72.31 86 SER A O 1
ATOM 654 N N . ARG A 1 87 ? 14.234 8.863 -2.694 1.00 75.50 87 ARG A N 1
ATOM 655 C CA . ARG A 1 87 ? 13.884 9.413 -1.373 1.00 75.50 87 ARG A CA 1
ATOM 656 C C . ARG A 1 87 ? 12.759 8.644 -0.683 1.00 75.50 87 ARG A C 1
ATOM 658 O O . ARG A 1 87 ? 12.595 8.763 0.529 1.00 75.50 87 ARG A O 1
ATOM 665 N N . SER A 1 88 ? 11.982 7.865 -1.433 1.00 75.31 88 SER A N 1
ATOM 666 C CA . SER A 1 88 ? 10.910 7.034 -0.891 1.00 75.31 88 SER A CA 1
ATOM 667 C C . SER A 1 88 ? 11.467 5.690 -0.409 1.00 75.31 88 SER A C 1
ATOM 669 O O . SER A 1 88 ? 12.082 4.984 -1.204 1.00 75.31 88 SER A O 1
ATOM 671 N N . PRO A 1 89 ? 11.207 5.259 0.840 1.00 73.88 89 PRO A N 1
ATOM 672 C CA . PRO A 1 89 ? 11.559 3.912 1.299 1.00 73.88 89 PRO A CA 1
ATOM 673 C C . PRO A 1 89 ? 10.912 2.810 0.448 1.00 73.88 89 PRO A C 1
ATOM 675 O O . PRO A 1 89 ? 11.477 1.736 0.263 1.00 73.88 89 PRO A O 1
ATOM 678 N N . VAL A 1 90 ? 9.721 3.088 -0.093 1.00 71.88 90 VAL A N 1
ATOM 679 C CA . VAL A 1 90 ? 9.042 2.187 -1.029 1.00 71.88 90 VAL A CA 1
ATOM 680 C C . VAL A 1 90 ? 9.790 2.170 -2.357 1.00 71.88 90 VAL A C 1
ATOM 682 O O . VAL A 1 90 ? 10.047 1.103 -2.901 1.00 71.88 90 VAL A O 1
ATOM 685 N N . GLY A 1 91 ? 10.187 3.337 -2.866 1.00 69.19 91 GLY A N 1
ATOM 686 C CA . GLY A 1 91 ? 10.924 3.445 -4.122 1.00 69.19 91 GLY A CA 1
ATOM 687 C C . GLY A 1 91 ? 12.304 2.785 -4.068 1.00 69.19 91 GLY A C 1
ATOM 688 O O . GLY A 1 91 ? 12.659 2.052 -4.986 1.00 69.19 91 GLY A O 1
ATOM 689 N N . THR A 1 92 ? 13.051 2.937 -2.974 1.00 69.88 92 THR A N 1
ATOM 690 C CA . THR A 1 92 ? 14.337 2.245 -2.790 1.00 69.88 92 THR A CA 1
ATOM 691 C C . THR A 1 92 ? 14.172 0.732 -2.679 1.00 69.88 92 THR A C 1
ATOM 693 O O . THR A 1 92 ? 14.990 -0.004 -3.230 1.00 69.88 92 THR A O 1
ATOM 696 N N . ALA A 1 93 ? 13.093 0.250 -2.052 1.00 69.25 93 ALA A N 1
ATOM 697 C CA . ALA A 1 93 ? 12.766 -1.174 -2.033 1.00 69.25 93 ALA A CA 1
ATOM 698 C C . ALA A 1 93 ? 12.496 -1.715 -3.445 1.00 69.25 93 ALA A C 1
ATOM 700 O O . ALA A 1 93 ? 12.996 -2.788 -3.782 1.00 69.25 93 ALA A O 1
ATOM 701 N N . VAL A 1 94 ? 11.790 -0.952 -4.291 1.00 67.56 94 VAL A N 1
ATOM 702 C CA . VAL A 1 94 ? 11.602 -1.292 -5.710 1.00 67.56 94 VAL A CA 1
ATOM 703 C C . VAL A 1 94 ? 12.962 -1.409 -6.402 1.00 67.56 94 VAL A C 1
ATOM 705 O O . VAL A 1 94 ? 13.276 -2.487 -6.897 1.00 67.56 94 VAL A O 1
ATOM 708 N N . LEU A 1 95 ? 13.812 -0.377 -6.315 1.00 68.25 95 LEU A N 1
ATOM 709 C CA . LEU A 1 95 ? 15.150 -0.357 -6.934 1.00 68.25 95 LEU A CA 1
ATOM 710 C C . LEU A 1 95 ? 16.077 -1.489 -6.467 1.00 68.25 95 LEU A C 1
ATOM 712 O O . LEU A 1 95 ? 16.955 -1.916 -7.214 1.00 68.25 95 LEU A O 1
ATOM 716 N N . SER A 1 96 ? 15.906 -1.956 -5.229 1.00 65.88 96 SER A N 1
ATOM 717 C CA . SER A 1 96 ? 16.703 -3.042 -4.651 1.00 65.88 96 SER A CA 1
ATOM 718 C C . SER A 1 96 ? 16.328 -4.432 -5.174 1.00 65.88 96 SER A C 1
ATOM 720 O O . SER A 1 96 ? 17.048 -5.398 -4.910 1.00 65.88 96 SER A O 1
ATOM 722 N N . LEU A 1 97 ? 15.226 -4.556 -5.927 1.00 64.12 97 LEU A N 1
ATOM 723 C CA . LEU A 1 97 ? 14.871 -5.810 -6.575 1.00 64.12 97 LEU A CA 1
ATOM 724 C C . LEU A 1 97 ? 15.972 -6.162 -7.597 1.00 64.12 97 LEU A C 1
ATOM 726 O O . LEU A 1 97 ? 16.200 -5.388 -8.531 1.00 64.12 97 LEU A O 1
ATOM 730 N N . PRO A 1 98 ? 16.640 -7.329 -7.473 1.00 54.16 98 PRO A N 1
ATOM 731 C CA . PRO A 1 98 ? 17.846 -7.686 -8.239 1.00 54.16 98 PRO A CA 1
ATOM 732 C C . PRO A 1 98 ? 17.720 -7.592 -9.768 1.00 54.16 98 PRO A C 1
ATOM 734 O O . PRO A 1 98 ? 18.720 -7.594 -10.478 1.00 54.16 98 PRO A O 1
ATOM 737 N N . GLN A 1 99 ? 16.492 -7.531 -10.280 1.00 56.00 99 GLN A N 1
ATOM 738 C CA . GLN A 1 99 ? 16.152 -7.533 -11.700 1.00 56.00 99 GLN A CA 1
ATOM 739 C C . GLN A 1 99 ? 16.113 -6.124 -12.333 1.00 56.00 99 GLN A C 1
ATOM 741 O O . GLN A 1 99 ? 15.959 -6.021 -13.547 1.00 56.00 99 GLN A O 1
ATOM 746 N N . GLN A 1 100 ? 16.248 -5.038 -11.556 1.00 54.97 100 GLN A N 1
ATOM 747 C CA . GLN A 1 100 ? 15.945 -3.671 -12.022 1.00 54.97 100 GLN A CA 1
ATOM 748 C C . GLN A 1 100 ? 17.143 -2.811 -12.454 1.00 54.97 100 GLN A C 1
ATOM 750 O O . GLN A 1 100 ? 16.948 -1.771 -13.081 1.00 54.97 100 GLN A O 1
ATOM 755 N N . MET A 1 101 ? 18.384 -3.218 -12.173 1.00 49.00 101 MET A N 1
ATOM 756 C CA . MET A 1 101 ? 19.545 -2.336 -12.381 1.00 49.00 101 MET A CA 1
ATOM 757 C C . MET A 1 101 ? 20.033 -2.229 -13.837 1.00 49.00 101 MET A C 1
ATOM 759 O O . MET A 1 101 ? 20.870 -1.379 -14.126 1.00 49.00 101 MET A O 1
ATOM 763 N N . SER A 1 102 ? 19.547 -3.067 -14.763 1.00 45.44 102 SER A N 1
ATOM 764 C CA . SER A 1 102 ? 20.176 -3.220 -16.092 1.00 45.44 102 SER A CA 1
ATOM 765 C C . SER A 1 102 ? 19.350 -2.727 -17.287 1.00 45.44 102 SER A C 1
ATOM 767 O O . SER A 1 102 ? 19.917 -2.564 -18.361 1.00 45.44 102 SER A O 1
ATOM 769 N N . MET A 1 103 ? 18.038 -2.495 -17.138 1.00 48.19 103 MET A N 1
ATOM 770 C CA . MET A 1 103 ? 17.140 -2.158 -18.265 1.00 48.19 103 MET A CA 1
ATOM 771 C C . MET A 1 103 ? 16.308 -0.882 -18.078 1.00 48.19 103 MET A C 1
ATOM 773 O O . MET A 1 103 ? 15.621 -0.467 -19.005 1.00 48.19 103 MET A O 1
ATOM 777 N N . LEU A 1 104 ? 16.370 -0.240 -16.907 1.00 51.31 104 LEU A N 1
ATOM 778 C CA . LEU A 1 104 ? 15.571 0.955 -16.602 1.00 51.31 104 LEU A CA 1
ATOM 779 C C . LEU A 1 104 ? 16.312 2.281 -16.829 1.00 51.31 104 LEU A C 1
ATOM 781 O O . LEU A 1 104 ? 15.749 3.351 -16.606 1.00 51.31 104 LEU A O 1
ATOM 785 N N . TYR A 1 105 ? 17.556 2.217 -17.304 1.00 46.97 105 TYR A N 1
ATOM 786 C CA . TYR A 1 105 ? 18.313 3.382 -17.740 1.00 46.97 105 TYR A CA 1
ATOM 787 C C . TYR A 1 105 ? 18.063 3.610 -19.232 1.00 46.97 105 TYR A C 1
ATOM 789 O O . TYR A 1 105 ? 18.497 2.809 -20.058 1.00 46.97 105 TYR A O 1
ATOM 797 N N . VAL A 1 106 ? 17.362 4.689 -19.586 1.00 49.81 106 VAL A N 1
ATOM 798 C CA . VAL A 1 106 ? 17.227 5.114 -20.986 1.00 49.81 106 VAL A CA 1
ATOM 799 C C . VAL A 1 106 ? 18.502 5.877 -21.365 1.00 49.81 106 VAL A C 1
ATOM 801 O O . VAL A 1 106 ? 18.713 6.979 -20.854 1.00 49.81 106 VAL A O 1
ATOM 804 N N . PRO A 1 107 ? 19.380 5.339 -22.234 1.00 43.62 107 PRO A N 1
ATOM 805 C CA . PRO A 1 107 ? 20.497 6.118 -22.743 1.00 43.62 107 PRO A CA 1
ATOM 806 C C . PRO A 1 107 ? 19.968 7.292 -23.579 1.00 43.62 107 PRO A C 1
ATOM 808 O O . PRO A 1 107 ? 18.942 7.188 -24.253 1.00 43.62 107 PRO A O 1
ATOM 811 N N . LYS A 1 108 ? 20.705 8.406 -23.520 1.00 47.50 108 LYS A N 1
ATOM 812 C CA . LYS A 1 108 ? 20.400 9.772 -24.002 1.00 47.50 108 LYS A CA 1
ATOM 813 C C . LYS A 1 108 ? 19.863 9.926 -25.439 1.00 47.50 108 LYS A C 1
ATOM 815 O O . LYS A 1 108 ? 19.544 11.039 -25.838 1.00 47.50 108 LYS A O 1
ATOM 820 N N . GLU A 1 109 ? 19.771 8.859 -26.218 1.00 47.47 109 GLU A N 1
ATOM 821 C CA . GLU A 1 109 ? 19.608 8.903 -27.673 1.00 47.47 109 GLU A CA 1
ATOM 822 C C . GLU A 1 109 ? 18.207 8.485 -28.154 1.00 47.47 109 GLU A C 1
ATOM 824 O O . GLU A 1 109 ? 17.848 8.777 -29.290 1.00 47.47 109 GLU A O 1
ATOM 829 N N . ALA A 1 110 ? 17.378 7.860 -27.308 1.00 46.88 110 ALA A N 1
ATOM 830 C CA . ALA A 1 110 ? 16.095 7.287 -27.744 1.00 46.88 110 ALA A CA 1
ATOM 831 C C . ALA A 1 110 ? 14.876 8.226 -27.617 1.00 46.88 110 ALA A C 1
ATOM 833 O O . ALA A 1 110 ? 13.791 7.879 -28.075 1.00 46.88 110 ALA A O 1
ATOM 834 N N . GLY A 1 111 ? 15.013 9.390 -26.969 1.00 46.16 111 GLY A N 1
ATOM 835 C CA . GLY A 1 111 ? 13.852 10.099 -26.412 1.00 46.16 111 GLY A CA 1
ATOM 836 C C . GLY A 1 111 ? 13.644 11.559 -26.795 1.00 46.16 111 GLY A C 1
ATOM 837 O O . GLY A 1 111 ? 12.735 12.154 -26.232 1.00 46.16 111 GLY A O 1
ATOM 838 N N . GLY A 1 112 ? 14.471 12.175 -27.651 1.00 46.84 112 GLY A N 1
ATOM 839 C CA . GLY A 1 112 ? 14.326 13.592 -28.052 1.00 46.84 112 GLY A CA 1
ATOM 840 C C . GLY A 1 112 ? 14.364 14.637 -26.915 1.00 46.84 112 GLY A C 1
ATOM 841 O O . GLY A 1 112 ? 14.331 15.833 -27.187 1.00 46.84 112 GLY A O 1
ATOM 842 N N . ALA A 1 113 ? 14.445 14.201 -25.658 1.00 49.00 113 ALA A N 1
ATOM 843 C CA . ALA A 1 113 ? 14.552 15.022 -24.467 1.00 49.00 113 ALA A CA 1
ATOM 844 C C . ALA A 1 113 ? 16.011 15.421 -24.248 1.00 49.00 113 ALA A C 1
ATOM 846 O O . ALA A 1 113 ? 16.937 14.648 -24.515 1.00 49.00 113 ALA A O 1
ATOM 847 N N . SER A 1 114 ? 16.215 16.645 -23.773 1.00 46.56 114 SER A N 1
ATOM 848 C CA . SER A 1 114 ? 17.548 17.195 -23.567 1.00 46.56 114 SER A CA 1
ATOM 849 C C . SER A 1 114 ? 18.352 16.326 -22.585 1.00 46.56 114 SER A C 1
ATOM 851 O O . SER A 1 114 ? 17.802 15.688 -21.688 1.00 46.56 114 SER A O 1
ATOM 853 N N . ALA A 1 115 ? 19.680 16.292 -22.735 1.00 45.97 115 ALA A N 1
ATOM 854 C CA . ALA A 1 115 ? 20.595 15.430 -21.973 1.00 45.97 115 ALA A CA 1
ATOM 855 C C . ALA A 1 115 ? 20.568 15.616 -20.436 1.00 45.97 115 ALA A C 1
ATOM 857 O O . ALA A 1 115 ? 21.250 14.867 -19.734 1.00 45.97 115 ALA A O 1
ATOM 858 N N . ALA A 1 116 ? 19.810 16.596 -19.936 1.00 43.56 116 ALA A N 1
ATOM 859 C CA . ALA A 1 116 ? 19.552 16.851 -18.523 1.00 43.56 116 ALA A CA 1
ATOM 860 C C . ALA A 1 116 ? 18.266 16.169 -18.008 1.00 43.56 116 ALA A C 1
ATOM 862 O O . ALA A 1 116 ? 18.200 15.826 -16.837 1.00 43.56 116 ALA A O 1
ATOM 863 N N . GLU A 1 117 ? 17.272 15.908 -18.865 1.00 47.16 117 GLU A N 1
ATOM 864 C CA . GLU A 1 117 ? 15.965 15.352 -18.465 1.00 47.16 117 GLU A CA 1
ATOM 865 C C . GLU A 1 117 ? 15.933 13.817 -18.529 1.00 47.16 117 GLU A C 1
ATOM 867 O O . GLU A 1 117 ? 15.241 13.165 -17.751 1.00 47.16 117 GLU A O 1
ATOM 872 N N . ALA A 1 118 ? 16.722 13.215 -19.427 1.00 48.19 118 ALA A N 1
ATOM 873 C CA . ALA A 1 118 ? 16.800 11.759 -19.583 1.00 48.19 118 ALA A CA 1
ATOM 874 C C . ALA A 1 118 ? 17.599 11.058 -18.466 1.00 48.19 118 ALA A C 1
ATOM 876 O O . ALA A 1 118 ? 17.464 9.852 -18.276 1.00 48.19 118 ALA A O 1
ATOM 877 N N . ALA A 1 119 ? 18.425 11.797 -17.718 1.00 49.12 119 ALA A N 1
ATOM 878 C CA . ALA A 1 119 ? 19.268 11.242 -16.659 1.00 49.12 119 ALA A CA 1
ATOM 879 C C . ALA A 1 119 ? 18.518 10.987 -15.336 1.00 49.12 119 ALA A C 1
ATOM 881 O O . ALA A 1 119 ? 19.081 10.371 -14.436 1.00 49.12 119 ALA A O 1
ATOM 882 N N . GLU A 1 120 ? 17.257 11.419 -15.218 1.00 58.97 120 GLU A N 1
ATOM 883 C CA . GLU A 1 120 ? 16.531 11.430 -13.942 1.00 58.97 120 GLU A CA 1
ATOM 884 C C . GLU A 1 120 ? 15.130 10.806 -14.007 1.00 58.97 120 GLU A C 1
ATOM 886 O O . GLU A 1 120 ? 14.334 11.028 -13.102 1.00 58.97 120 GLU A O 1
ATOM 891 N N . MET A 1 121 ? 14.779 10.022 -15.032 1.00 64.88 121 MET A N 1
ATOM 892 C CA . MET A 1 121 ? 13.434 9.435 -15.139 1.00 64.88 121 MET A CA 1
ATOM 893 C C . MET A 1 121 ? 13.453 7.906 -15.143 1.00 64.88 121 MET A C 1
ATOM 895 O O . MET A 1 121 ? 14.019 7.272 -16.028 1.00 64.88 121 MET A O 1
ATOM 899 N N . PHE A 1 122 ? 12.765 7.319 -14.169 1.00 70.88 122 PHE A N 1
ATOM 900 C CA . PHE A 1 122 ? 12.469 5.895 -14.076 1.00 70.88 122 PHE A CA 1
ATOM 901 C C . PHE A 1 122 ? 11.230 5.568 -14.895 1.00 70.88 122 PHE A C 1
ATOM 903 O O . PHE A 1 122 ? 10.155 6.106 -14.624 1.00 70.88 122 PHE A O 1
ATOM 910 N N . ARG A 1 123 ? 11.347 4.670 -15.871 1.00 73.75 123 ARG A N 1
ATOM 911 C CA . ARG A 1 123 ? 10.193 4.193 -16.641 1.00 73.75 123 ARG A CA 1
ATOM 912 C C . ARG A 1 123 ? 9.700 2.868 -16.082 1.00 73.75 123 ARG A C 1
ATOM 914 O O . ARG A 1 123 ? 10.489 1.952 -15.876 1.00 73.75 123 ARG A O 1
ATOM 921 N N . MET A 1 124 ? 8.395 2.771 -15.857 1.00 74.75 124 MET A N 1
ATOM 922 C CA . MET A 1 124 ? 7.748 1.564 -15.348 1.00 74.75 124 MET A CA 1
ATOM 923 C C . MET A 1 124 ? 6.430 1.287 -16.074 1.00 74.75 124 MET A C 1
ATOM 925 O O . MET A 1 124 ? 5.775 2.209 -16.571 1.00 74.75 124 MET A O 1
ATOM 929 N N . SER A 1 125 ? 6.029 0.016 -16.131 1.00 79.19 125 SER A N 1
ATOM 930 C CA . SER A 1 125 ? 4.730 -0.366 -16.685 1.00 79.19 125 SER A CA 1
ATOM 931 C C . SER A 1 125 ? 3.585 0.295 -15.897 1.00 79.19 125 SER A C 1
ATOM 933 O O . SER A 1 125 ? 3.724 0.545 -14.694 1.00 79.19 125 SER A O 1
ATOM 935 N N . PRO A 1 126 ? 2.421 0.549 -16.524 1.00 81.69 126 PRO A N 1
ATOM 936 C CA . PRO A 1 126 ? 1.247 1.079 -15.823 1.00 81.69 126 PRO A CA 1
ATOM 937 C C . PRO A 1 126 ? 0.836 0.233 -14.611 1.00 81.69 126 PRO A C 1
ATOM 939 O O . PRO A 1 126 ? 0.342 0.759 -13.616 1.00 81.69 126 PRO A O 1
ATOM 942 N N . LEU A 1 127 ? 1.077 -1.080 -14.674 1.00 83.12 127 LEU A N 1
ATOM 943 C CA . LEU A 1 127 ? 0.782 -2.004 -13.586 1.00 83.12 127 LEU A CA 1
ATOM 944 C C . LEU A 1 127 ? 1.755 -1.836 -12.410 1.00 83.12 127 LEU A C 1
ATOM 946 O O . LEU A 1 127 ? 1.328 -1.810 -11.255 1.00 83.12 127 LEU A O 1
ATOM 950 N N . ALA A 1 128 ? 3.049 -1.655 -12.699 1.00 81.44 128 ALA A N 1
ATOM 951 C CA . ALA A 1 128 ? 4.052 -1.349 -11.681 1.00 81.44 128 ALA A CA 1
ATOM 952 C C . ALA A 1 128 ? 3.774 0.008 -11.027 1.00 81.44 128 ALA A C 1
ATOM 954 O O . ALA A 1 128 ? 3.855 0.132 -9.805 1.00 81.44 128 ALA A O 1
ATOM 955 N N . PHE A 1 129 ? 3.380 0.997 -11.833 1.00 82.56 129 PHE A N 1
ATOM 956 C CA . PHE A 1 129 ? 2.987 2.315 -11.349 1.00 82.56 129 PHE A CA 1
ATOM 957 C C . PHE A 1 129 ? 1.778 2.237 -10.419 1.00 82.56 129 PHE A C 1
ATOM 959 O O . PHE A 1 129 ? 1.842 2.755 -9.307 1.00 82.56 129 PHE A O 1
ATOM 966 N N . ALA A 1 130 ? 0.723 1.519 -10.816 1.00 84.00 130 ALA A N 1
ATOM 967 C CA . ALA A 1 130 ? -0.452 1.301 -9.976 1.00 84.00 130 ALA A CA 1
ATOM 968 C C . ALA A 1 130 ? -0.088 0.631 -8.638 1.00 84.00 130 ALA A C 1
ATOM 970 O O . ALA A 1 130 ? -0.561 1.058 -7.582 1.00 84.00 130 ALA A O 1
ATOM 971 N N . GLY A 1 131 ? 0.795 -0.375 -8.663 1.00 84.25 131 GLY A N 1
ATOM 972 C CA . GLY A 1 131 ? 1.318 -1.019 -7.455 1.00 84.25 131 GLY A CA 1
ATOM 973 C C . GLY A 1 131 ? 2.098 -0.054 -6.553 1.00 84.25 131 GLY A C 1
ATOM 974 O O . GLY A 1 131 ? 1.858 -0.004 -5.348 1.00 84.25 131 GLY A O 1
ATOM 975 N N . TYR A 1 132 ? 2.976 0.773 -7.126 1.00 81.81 132 TYR A N 1
ATOM 976 C CA . TYR A 1 132 ? 3.733 1.794 -6.394 1.00 81.81 132 TYR A CA 1
ATOM 977 C C . TYR A 1 132 ? 2.826 2.864 -5.761 1.00 81.81 132 TYR A C 1
ATOM 979 O O . TYR A 1 132 ? 2.992 3.212 -4.586 1.00 81.81 132 TYR A O 1
ATOM 987 N N . THR A 1 133 ? 1.835 3.369 -6.502 1.00 82.06 133 THR A N 1
ATOM 988 C CA . THR A 1 133 ? 0.869 4.343 -5.976 1.00 82.06 133 THR A CA 1
ATOM 989 C C . THR A 1 133 ? -0.011 3.733 -4.892 1.00 82.06 133 THR A C 1
ATOM 991 O O . THR A 1 133 ? -0.270 4.385 -3.884 1.00 82.06 133 THR A O 1
ATOM 994 N N . ALA A 1 134 ? -0.408 2.467 -5.047 1.00 83.50 134 ALA A N 1
ATOM 995 C CA . ALA A 1 134 ? -1.177 1.756 -4.035 1.00 83.50 134 ALA A CA 1
ATOM 996 C C . ALA A 1 134 ? -0.356 1.563 -2.751 1.00 83.50 134 ALA A C 1
ATOM 998 O O . ALA A 1 134 ? -0.850 1.876 -1.674 1.00 83.50 134 ALA A O 1
ATOM 999 N N . LEU A 1 135 ? 0.920 1.165 -2.837 1.00 84.56 135 LEU A N 1
ATOM 1000 C CA . LEU A 1 135 ? 1.807 1.091 -1.664 1.00 84.56 135 LEU A CA 1
ATOM 1001 C C . LEU A 1 135 ? 1.973 2.448 -0.973 1.00 84.56 135 LEU A C 1
ATOM 1003 O O . LEU A 1 135 ? 1.972 2.519 0.255 1.00 84.56 135 LEU A O 1
ATOM 1007 N N . SER A 1 136 ? 2.076 3.524 -1.752 1.00 82.00 136 SER A N 1
ATOM 1008 C CA . SER A 1 136 ? 2.151 4.888 -1.220 1.00 82.00 136 SER A CA 1
ATOM 1009 C C . SER A 1 136 ? 0.861 5.279 -0.482 1.00 82.00 136 SER A C 1
ATOM 1011 O O . SER A 1 136 ? 0.924 5.866 0.598 1.00 82.00 136 SER A O 1
ATOM 1013 N N . ALA A 1 137 ? -0.307 4.898 -1.009 1.00 82.31 137 ALA A N 1
ATOM 1014 C CA . ALA A 1 137 ? -1.594 5.096 -0.345 1.00 82.31 137 ALA A CA 1
ATOM 1015 C C . ALA A 1 137 ? -1.711 4.274 0.953 1.00 82.31 137 ALA A C 1
ATOM 1017 O O . ALA A 1 137 ? -2.144 4.810 1.973 1.00 82.31 137 ALA A O 1
ATOM 1018 N N . GLN A 1 138 ? -1.244 3.019 0.962 1.00 85.50 138 GLN A N 1
ATOM 1019 C CA . GLN A 1 138 ? -1.209 2.196 2.179 1.00 85.50 138 GLN A CA 1
ATOM 1020 C C . GLN A 1 138 ? -0.262 2.776 3.238 1.00 85.50 138 GLN A C 1
ATOM 1022 O O . GLN A 1 138 ? -0.587 2.773 4.424 1.00 85.50 138 GLN A O 1
ATOM 1027 N N . ALA A 1 139 ? 0.886 3.323 2.826 1.00 81.31 139 ALA A N 1
ATOM 1028 C CA . ALA A 1 139 ? 1.808 4.003 3.734 1.00 81.31 139 ALA A CA 1
ATOM 1029 C C . ALA A 1 139 ? 1.168 5.246 4.376 1.00 81.31 139 ALA A C 1
ATOM 1031 O O . ALA A 1 139 ? 1.394 5.511 5.555 1.00 81.31 139 ALA A O 1
ATOM 1032 N N . LEU A 1 140 ? 0.328 5.974 3.634 1.00 81.25 140 LEU A N 1
ATOM 1033 C CA . LEU A 1 140 ? -0.433 7.103 4.168 1.00 81.25 140 LEU A CA 1
ATOM 1034 C C . LEU A 1 140 ? -1.536 6.648 5.140 1.00 81.25 140 LEU A C 1
ATOM 1036 O O . LEU A 1 140 ? -1.715 7.269 6.185 1.00 81.25 140 LEU A O 1
ATOM 1040 N N . GLN A 1 141 ? -2.237 5.549 4.841 1.00 81.12 141 GLN A N 1
ATOM 1041 C CA . GLN A 1 141 ? -3.243 4.953 5.738 1.00 81.12 141 GLN A CA 1
ATOM 1042 C C . GLN A 1 141 ? -2.634 4.431 7.047 1.00 81.12 141 GLN A C 1
ATOM 1044 O O . GLN A 1 141 ? -3.300 4.436 8.083 1.00 81.12 141 GLN A O 1
ATOM 1049 N N . ALA A 1 142 ? -1.361 4.022 7.014 1.00 82.81 142 ALA A N 1
ATOM 1050 C CA . ALA A 1 142 ? -0.605 3.599 8.187 1.00 82.81 142 ALA A CA 1
ATOM 1051 C C . ALA A 1 142 ? -0.208 4.763 9.120 1.00 82.81 142 ALA A C 1
ATOM 1053 O O . ALA A 1 142 ? 0.243 4.520 10.241 1.00 82.81 142 ALA A O 1
ATOM 1054 N N . LEU A 1 143 ? -0.364 6.023 8.693 1.00 85.38 143 LEU A N 1
ATOM 1055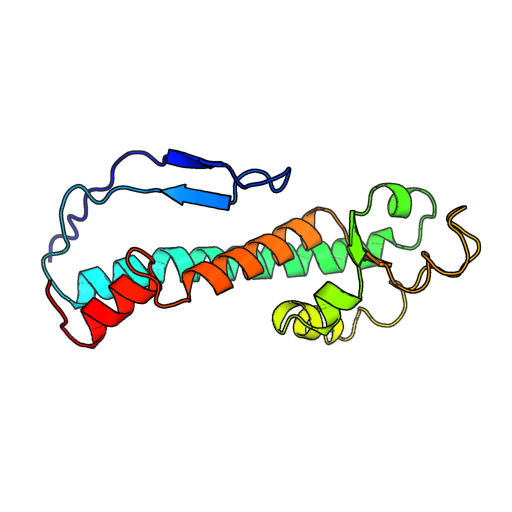 C CA . LEU A 1 143 ? -0.088 7.170 9.555 1.00 85.38 143 LEU A CA 1
ATOM 1056 C C . LEU A 1 143 ? -1.191 7.345 10.609 1.00 85.38 143 LEU A C 1
ATOM 1058 O O . LEU A 1 143 ? -2.377 7.235 10.282 1.00 85.38 143 LEU A O 1
ATOM 1062 N N . PRO A 1 144 ? -0.832 7.697 11.858 1.00 82.12 144 PRO A N 1
ATOM 1063 C CA . PRO A 1 144 ? -1.775 7.873 12.961 1.00 82.12 144 PRO A CA 1
ATOM 1064 C C . PRO A 1 144 ? -2.503 9.225 12.879 1.00 82.12 144 PRO A C 1
ATOM 1066 O O . PRO A 1 144 ? -2.401 10.065 13.770 1.00 82.12 144 PRO A O 1
ATOM 1069 N N . ILE A 1 145 ? -3.210 9.461 11.777 1.00 83.88 145 ILE A N 1
ATOM 1070 C CA . ILE A 1 145 ? -4.023 10.656 11.546 1.00 83.88 145 ILE A CA 1
ATOM 1071 C C . ILE A 1 145 ? -5.448 10.352 12.002 1.00 83.88 145 ILE A C 1
ATOM 1073 O O . ILE A 1 145 ? -5.978 9.290 11.697 1.00 83.88 145 ILE A O 1
ATOM 1077 N N . VAL A 1 146 ? -6.087 11.277 12.719 1.00 77.56 146 VAL A N 1
ATOM 1078 C CA . VAL A 1 146 ? -7.466 11.098 13.200 1.00 77.56 146 VAL A CA 1
ATOM 1079 C C . VAL A 1 146 ? -8.390 10.697 12.046 1.00 77.56 146 VAL A C 1
ATOM 1081 O O . VAL A 1 146 ? -8.480 11.399 11.040 1.00 77.56 146 VAL A O 1
ATOM 1084 N N . GLY A 1 147 ? -9.074 9.563 12.208 1.00 72.38 147 GLY A N 1
ATOM 1085 C CA . GLY A 1 147 ? -9.966 8.995 11.193 1.00 72.38 147 GLY A CA 1
ATOM 1086 C C . GLY A 1 147 ? -9.296 8.063 10.177 1.00 72.38 147 GLY A C 1
ATOM 1087 O O . GLY A 1 147 ? -10.000 7.535 9.322 1.00 72.38 147 GLY A O 1
ATOM 1088 N N . SER A 1 148 ? -7.980 7.832 10.263 1.00 80.50 148 SER A N 1
ATOM 1089 C CA . SER A 1 148 ? -7.303 6.775 9.506 1.00 80.50 148 SER A CA 1
ATOM 1090 C C . SER A 1 148 ? -7.497 5.402 10.152 1.00 80.50 148 SER A C 1
ATOM 1092 O O . SER A 1 148 ? -7.779 5.277 11.349 1.00 80.50 148 SER A O 1
ATOM 1094 N N . ASP A 1 149 ? -7.272 4.355 9.366 1.00 81.88 149 ASP A N 1
ATOM 1095 C CA . ASP A 1 149 ? -7.285 2.978 9.853 1.00 81.88 149 ASP A CA 1
ATOM 1096 C C . ASP A 1 149 ? -6.232 2.749 10.948 1.00 81.88 149 ASP A C 1
ATOM 1098 O O . ASP A 1 149 ? -6.517 2.122 11.968 1.00 81.88 149 ASP A O 1
ATOM 1102 N N . ALA A 1 150 ? -5.035 3.332 10.810 1.00 84.50 150 ALA A N 1
ATOM 1103 C CA . ALA A 1 150 ? -4.009 3.258 11.848 1.00 84.50 150 ALA A CA 1
ATOM 1104 C C . ALA A 1 150 ? -4.427 3.955 13.148 1.00 84.50 150 ALA A C 1
ATOM 1106 O O . ALA A 1 150 ? -4.104 3.471 14.231 1.00 84.50 150 ALA A O 1
ATOM 1107 N N . TRP A 1 151 ? -5.175 5.057 13.072 1.00 85.38 151 TRP A N 1
ATOM 1108 C CA . TRP A 1 151 ? -5.728 5.700 14.261 1.00 85.38 151 TRP A CA 1
ATOM 1109 C C . TRP A 1 151 ? -6.741 4.801 14.978 1.00 85.38 151 TRP A C 1
ATOM 1111 O O . TRP A 1 151 ? -6.654 4.642 16.195 1.00 85.38 151 TRP A O 1
ATOM 1121 N N . LEU A 1 152 ? -7.645 4.147 14.243 1.00 83.44 152 LEU A N 1
ATOM 1122 C CA . LEU A 1 152 ? -8.602 3.191 14.816 1.00 83.44 152 LEU A CA 1
ATOM 1123 C C . LEU A 1 152 ? -7.902 1.961 15.412 1.00 83.44 152 LEU A C 1
ATOM 1125 O O . LEU A 1 152 ? -8.277 1.494 16.489 1.00 83.44 152 LEU A O 1
ATOM 1129 N N . ALA A 1 153 ? -6.847 1.470 14.758 1.00 85.88 153 ALA A N 1
ATOM 1130 C CA . ALA A 1 153 ? -6.021 0.385 15.278 1.00 85.88 153 ALA A CA 1
ATOM 1131 C C . ALA A 1 153 ? -5.312 0.789 16.583 1.00 85.88 153 ALA A C 1
ATOM 1133 O O . ALA A 1 153 ? -5.274 0.007 17.534 1.00 85.88 153 ALA A O 1
ATOM 1134 N N . LEU A 1 154 ? -4.803 2.023 16.669 1.00 86.38 154 LEU A N 1
ATOM 1135 C CA . LEU A 1 154 ? -4.197 2.565 17.888 1.00 86.38 154 LEU A CA 1
ATOM 1136 C C . LEU A 1 154 ? -5.228 2.761 19.004 1.00 86.38 154 LEU A C 1
ATOM 1138 O O . LEU A 1 154 ? -4.954 2.387 20.144 1.00 86.38 154 LEU A O 1
ATOM 1142 N N . GLN A 1 155 ? -6.419 3.280 18.696 1.00 85.81 155 GLN A N 1
ATOM 1143 C CA . GLN A 1 155 ? -7.523 3.375 19.656 1.00 85.81 155 GLN A CA 1
ATOM 1144 C C . GLN A 1 155 ? -7.892 2.000 20.218 1.00 85.81 155 GLN A C 1
ATOM 1146 O O . GLN A 1 155 ? -7.999 1.832 21.433 1.00 85.81 155 GLN A O 1
ATOM 1151 N N . ALA A 1 156 ? -7.998 0.989 19.353 1.00 85.25 156 ALA A N 1
ATOM 1152 C CA . ALA A 1 156 ? -8.272 -0.382 19.759 1.00 85.25 156 ALA A CA 1
ATOM 1153 C C . ALA A 1 156 ? -7.149 -0.978 20.628 1.00 85.25 156 ALA A C 1
ATOM 1155 O O . ALA A 1 156 ? -7.439 -1.629 21.637 1.00 85.25 156 ALA A O 1
ATOM 1156 N N . ALA A 1 157 ? -5.885 -0.743 20.260 1.00 84.25 157 ALA A N 1
ATOM 1157 C CA . ALA A 1 157 ? -4.710 -1.277 20.949 1.00 84.25 157 ALA A CA 1
ATOM 1158 C C . ALA A 1 157 ? -4.476 -0.633 22.326 1.00 84.25 157 ALA A C 1
ATOM 1160 O O . ALA A 1 157 ? -4.208 -1.339 23.297 1.00 84.25 157 ALA A O 1
ATOM 1161 N N . PHE A 1 158 ? -4.612 0.692 22.427 1.00 85.50 158 PHE A N 1
ATOM 1162 C CA . PHE A 1 158 ? -4.404 1.444 23.670 1.00 85.50 158 PHE A CA 1
ATOM 1163 C C . PHE A 1 158 ? -5.681 1.630 24.494 1.00 85.50 158 PHE A C 1
ATOM 1165 O O . PHE A 1 158 ? -5.621 2.056 25.645 1.00 85.50 158 PHE A O 1
ATOM 1172 N N . GLY A 1 159 ? -6.841 1.280 23.939 1.00 77.50 159 GLY A N 1
ATOM 1173 C CA . GLY A 1 159 ? -8.122 1.440 24.614 1.00 77.50 159 GLY A CA 1
ATOM 1174 C C . GLY A 1 159 ? -8.560 2.891 24.778 1.00 77.50 159 GLY A C 1
ATOM 1175 O O . GLY A 1 159 ? -9.289 3.177 25.726 1.00 77.50 159 GLY A O 1
ATOM 1176 N N . LEU A 1 160 ? -8.088 3.772 23.895 1.00 68.62 160 LEU A N 1
ATOM 1177 C CA . LEU A 1 160 ? -8.465 5.180 23.842 1.00 68.62 160 LEU A CA 1
ATOM 1178 C C . LEU A 1 160 ? -9.854 5.255 23.200 1.00 68.62 160 LEU A C 1
ATOM 1180 O O . LEU A 1 160 ? -9.953 5.084 21.992 1.00 68.62 160 LEU A O 1
ATOM 1184 N N . ASP A 1 161 ? -10.883 5.420 24.033 1.00 62.22 161 ASP A N 1
ATOM 1185 C CA . ASP A 1 161 ? -12.309 5.585 23.707 1.00 62.22 161 ASP A CA 1
ATOM 1186 C C . ASP A 1 161 ? -12.843 4.739 22.532 1.00 62.22 161 ASP A C 1
ATOM 1188 O O . ASP A 1 161 ? -12.727 5.094 21.359 1.00 62.22 161 ASP A O 1
ATOM 1192 N N . VAL A 1 162 ? -13.495 3.627 22.897 1.00 49.22 162 VAL A N 1
ATOM 1193 C CA . VAL A 1 162 ? -14.415 2.846 22.048 1.00 49.22 162 VAL A CA 1
ATOM 1194 C C . VAL A 1 162 ? -15.839 3.177 22.463 1.00 49.22 162 VAL A C 1
ATOM 1196 O O . VAL A 1 162 ? -16.088 3.123 23.690 1.00 49.22 162 VAL A O 1
#

Sequence (162 aa):
PKRNIKTSELNWLPGPYNWGILGTLQRIDTFPATRTALLDWSIAGPAAGLVAALVLLGIGAQDTFYTAPGADAQNYFMSLPMDLISRSPVGTAVLSLPQQMSMLYVPKEAGGASAAEAAEMFRMSPLAFAGYTALSAQALQALPIVGSDAWLALQAAFGLDV

pLDDT: mean 70.56, std 13.19, range [42.38, 88.88]

Organism: NCBI:txid124430